Protein AF-A0A2E7EZ51-F1 (afdb_monomer_lite)

Secondary structure (DSSP, 8-state):
-PPPHHHHHHHHHHHTTTS-----GGGHHHHHHHHHS--HHHHHHHHHHHHHHHHHHHGGG---HHHHHHHHHHT-TT-

Foldseek 3Di:
DQDFLVVLVVLLVVLVVVPNQDPCVVLVVLVVVCVVVVDRSSSSVSSLVSLVSSCVVPVVPDPDPSNCVSCVVSVNNDD

pLDDT: mean 87.64, std 11.09, range [44.0, 96.94]

Structure (mmCIF, N/CA/C/O backbone):
data_AF-A0A2E7EZ51-F1
#
_entry.id   AF-A0A2E7EZ51-F1
#
loop_
_atom_site.group_PDB
_atom_site.id
_atom_site.type_symbol
_atom_site.label_atom_id
_atom_site.label_alt_id
_atom_site.label_comp_id
_atom_site.label_asym_id
_atom_site.label_entity_id
_atom_site.label_seq_id
_atom_site.pdbx_PDB_ins_code
_atom_site.Cartn_x
_atom_site.Cartn_y
_atom_site.Cartn_z
_atom_site.occupancy
_atom_site.B_iso_or_equiv
_atom_site.auth_seq_id
_atom_site.auth_comp_id
_atom_site.auth_asym_id
_atom_site.auth_atom_id
_atom_site.pdbx_PDB_model_num
ATOM 1 N N . MET A 1 1 ? -13.279 -9.765 -1.563 1.00 44.00 1 MET A N 1
ATOM 2 C CA . MET A 1 1 ? -12.885 -9.974 -0.150 1.00 44.00 1 MET A CA 1
ATOM 3 C C . MET A 1 1 ? -12.487 -8.626 0.423 1.00 44.00 1 MET A C 1
ATOM 5 O O . MET A 1 1 ? -11.804 -7.894 -0.280 1.00 44.00 1 MET A O 1
ATOM 9 N N . ALA A 1 2 ? -12.921 -8.278 1.638 1.00 52.91 2 ALA A N 1
ATOM 10 C CA . ALA A 1 2 ? 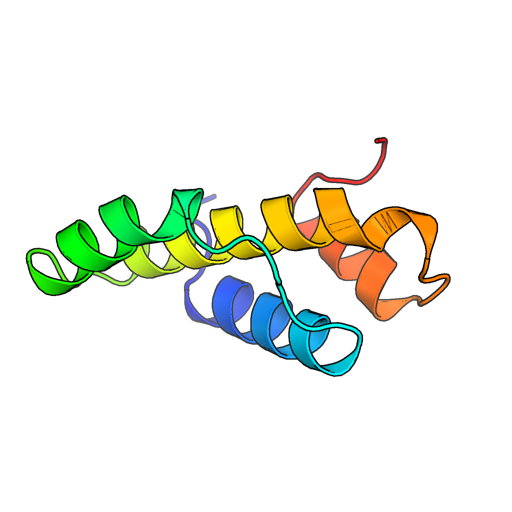-12.417 -7.080 2.312 1.00 52.91 2 ALA A CA 1
ATOM 11 C C . ALA A 1 2 ? -10.900 -7.224 2.517 1.00 52.91 2 ALA A C 1
ATOM 13 O O . ALA A 1 2 ? -10.436 -8.275 2.967 1.00 52.91 2 ALA A O 1
ATOM 14 N N . ARG A 1 3 ? -10.130 -6.209 2.121 1.00 72.19 3 ARG A N 1
ATOM 15 C CA . ARG A 1 3 ? -8.665 -6.241 2.178 1.00 72.19 3 ARG A CA 1
ATOM 16 C C . ARG A 1 3 ? -8.214 -6.055 3.630 1.00 72.19 3 ARG A C 1
ATOM 18 O O . ARG A 1 3 ? -8.817 -5.302 4.391 1.00 72.19 3 ARG A O 1
ATOM 25 N N . SER A 1 4 ? -7.189 -6.793 4.050 1.00 91.31 4 SER A N 1
ATOM 26 C CA . SER A 1 4 ? -6.690 -6.715 5.427 1.00 91.31 4 SER A CA 1
ATOM 27 C C . SER A 1 4 ? -5.695 -5.570 5.559 1.00 91.31 4 SER A C 1
ATOM 29 O O . SER A 1 4 ? -4.656 -5.606 4.906 1.00 91.31 4 SER A O 1
ATOM 31 N N . TYR A 1 5 ? -5.951 -4.633 6.478 1.00 92.06 5 TYR A N 1
ATOM 32 C CA . TYR A 1 5 ? -5.010 -3.566 6.853 1.00 92.06 5 TYR A CA 1
ATOM 33 C C . TYR A 1 5 ? -3.570 -4.067 7.017 1.00 92.06 5 TYR A C 1
ATOM 35 O O . TYR A 1 5 ? -2.641 -3.472 6.485 1.00 92.06 5 TYR A O 1
ATOM 43 N N . ALA A 1 6 ? -3.383 -5.187 7.723 1.00 94.81 6 ALA A N 1
ATOM 44 C CA . ALA A 1 6 ? -2.052 -5.725 7.996 1.00 94.81 6 ALA A CA 1
ATOM 45 C C . ALA A 1 6 ? -1.317 -6.156 6.716 1.00 94.81 6 ALA A C 1
ATOM 47 O O . ALA A 1 6 ? -0.096 -6.057 6.652 1.00 94.81 6 ALA A O 1
ATOM 48 N N . LYS A 1 7 ? -2.055 -6.624 5.701 1.00 94.88 7 LYS A N 1
ATOM 49 C CA . LYS A 1 7 ? -1.491 -6.971 4.3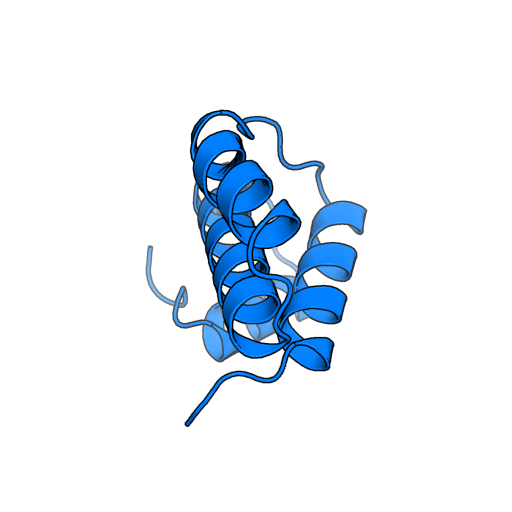95 1.00 94.88 7 LYS A CA 1
ATOM 50 C C . LYS A 1 7 ? -1.140 -5.705 3.613 1.00 94.88 7 LYS A C 1
ATOM 52 O O . LYS A 1 7 ? 0.017 -5.564 3.244 1.00 94.88 7 LYS A O 1
ATOM 57 N N . CYS A 1 8 ? -2.093 -4.787 3.437 1.00 94.50 8 CYS A N 1
ATOM 58 C CA . CYS A 1 8 ? -1.885 -3.551 2.672 1.00 94.50 8 CYS A CA 1
ATOM 59 C C . CYS A 1 8 ? -0.722 -2.730 3.243 1.00 94.50 8 CYS A C 1
ATOM 61 O O . CYS A 1 8 ? 0.148 -2.295 2.501 1.00 94.50 8 CYS A O 1
ATOM 63 N N . ARG A 1 9 ? -0.647 -2.606 4.573 1.00 95.69 9 ARG A N 1
ATOM 64 C CA . ARG A 1 9 ? 0.463 -1.932 5.247 1.00 95.69 9 ARG A CA 1
ATOM 65 C C . ARG A 1 9 ? 1.810 -2.591 4.960 1.00 95.69 9 ARG A C 1
ATOM 67 O O . ARG A 1 9 ? 2.727 -1.904 4.540 1.00 95.69 9 ARG A O 1
ATOM 74 N N . ARG A 1 10 ? 1.934 -3.902 5.204 1.00 96.94 10 ARG A N 1
ATOM 75 C CA . ARG A 1 10 ? 3.200 -4.625 5.004 1.00 96.94 10 ARG A CA 1
ATOM 76 C C . ARG A 1 10 ? 3.664 -4.519 3.556 1.00 96.94 10 ARG A C 1
ATOM 78 O O . ARG A 1 10 ? 4.854 -4.367 3.307 1.00 96.94 10 ARG A O 1
ATOM 85 N N . ASP A 1 11 ? 2.737 -4.658 2.617 1.00 96.44 11 ASP A N 1
ATOM 86 C CA . ASP A 1 11 ? 3.070 -4.660 1.201 1.00 96.44 11 ASP A CA 1
ATOM 87 C C . ASP A 1 11 ? 3.492 -3.253 0.748 1.00 96.44 11 ASP A C 1
ATOM 89 O O . ASP A 1 11 ? 4.529 -3.139 0.106 1.00 96.44 11 ASP A O 1
ATOM 93 N N . PHE A 1 12 ? 2.815 -2.186 1.194 1.00 95.56 12 PHE A N 1
ATOM 94 C CA . PHE A 1 12 ? 3.279 -0.810 0.972 1.00 95.56 12 PHE A CA 1
ATOM 95 C C . PHE A 1 12 ? 4.643 -0.531 1.622 1.00 95.56 12 PHE A C 1
ATOM 97 O O . PHE A 1 12 ? 5.559 -0.095 0.940 1.00 95.56 12 PHE A O 1
ATOM 104 N N . GLU A 1 13 ? 4.827 -0.864 2.906 1.00 96.00 13 GLU A N 1
ATOM 105 C CA . GLU A 1 13 ? 6.122 -0.713 3.596 1.00 96.00 13 GLU A CA 1
ATOM 106 C C . GLU A 1 13 ? 7.242 -1.496 2.892 1.00 96.00 13 GLU A C 1
ATOM 108 O O . GLU A 1 13 ? 8.396 -1.091 2.943 1.00 96.00 13 GLU A O 1
ATOM 113 N N . THR A 1 14 ? 6.917 -2.611 2.227 1.00 95.94 14 THR A N 1
ATOM 114 C CA . THR A 1 14 ? 7.876 -3.367 1.412 1.00 95.94 14 THR A CA 1
ATOM 115 C C . THR A 1 14 ? 8.245 -2.606 0.140 1.00 95.94 14 THR A C 1
ATOM 117 O O . THR A 1 14 ? 9.425 -2.564 -0.198 1.00 95.94 14 THR A O 1
ATOM 120 N N . LEU A 1 15 ? 7.274 -2.007 -0.557 1.00 94.56 15 LEU A N 1
ATOM 121 C CA . LEU A 1 15 ? 7.519 -1.184 -1.748 1.00 94.56 15 LEU A CA 1
ATOM 122 C C . LEU A 1 15 ? 8.392 0.036 -1.426 1.00 94.56 15 LEU A C 1
ATOM 124 O O . LEU A 1 15 ? 9.372 0.273 -2.126 1.00 94.56 15 LEU A O 1
ATOM 128 N N . GLU A 1 16 ? 8.137 0.696 -0.295 1.00 93.44 16 GLU A N 1
ATOM 129 C CA . GLU A 1 16 ? 8.927 1.835 0.203 1.00 93.44 16 GLU A CA 1
ATOM 130 C C . GLU A 1 16 ? 10.400 1.486 0.492 1.00 93.44 16 GLU A C 1
ATOM 132 O O . GLU A 1 16 ? 11.250 2.366 0.567 1.00 93.44 16 GLU A O 1
ATOM 137 N N . THR A 1 17 ? 10.756 0.199 0.627 1.00 94.81 17 THR A N 1
ATOM 138 C CA . THR A 1 17 ? 12.176 -0.201 0.721 1.00 94.81 17 THR A CA 1
ATOM 139 C C . THR A 1 17 ? 12.912 -0.180 -0.621 1.00 94.81 17 THR A C 1
ATOM 141 O O . THR A 1 17 ? 14.142 -0.249 -0.637 1.00 94.81 17 THR A O 1
ATOM 144 N N . PHE A 1 18 ? 12.177 -0.130 -1.736 1.00 92.44 18 PHE A N 1
ATOM 145 C CA . PHE A 1 18 ? 12.724 -0.110 -3.093 1.00 92.44 18 PHE A CA 1
ATOM 146 C C . PHE A 1 18 ? 12.787 1.305 -3.667 1.00 92.44 18 PHE A C 1
ATOM 148 O O . PHE A 1 18 ? 13.813 1.670 -4.238 1.00 92.44 18 PHE A O 1
ATOM 155 N N . ALA A 1 19 ? 11.714 2.075 -3.503 1.00 92.25 19 ALA A N 1
ATOM 156 C CA . ALA A 1 19 ? 11.616 3.478 -3.888 1.00 92.25 19 ALA A CA 1
ATOM 157 C C . ALA A 1 19 ? 10.601 4.169 -2.974 1.00 92.25 19 ALA A C 1
ATOM 159 O O . ALA A 1 19 ? 9.605 3.542 -2.612 1.00 92.25 19 ALA A O 1
ATOM 160 N N . GLU A 1 20 ? 10.858 5.421 -2.609 1.00 90.44 20 GLU A N 1
ATOM 161 C CA . GLU A 1 20 ? 9.891 6.235 -1.868 1.00 90.44 20 GLU A CA 1
ATOM 162 C C . GLU A 1 20 ? 8.771 6.695 -2.810 1.00 90.44 20 GLU A C 1
ATOM 164 O O . GLU A 1 20 ? 9.003 6.974 -3.988 1.00 90.44 20 GLU A O 1
ATOM 169 N N . LEU A 1 21 ? 7.546 6.751 -2.292 1.00 87.50 21 LEU A N 1
ATOM 170 C CA . LEU A 1 21 ? 6.429 7.393 -2.970 1.00 87.50 21 LEU A CA 1
ATOM 171 C C . LEU A 1 21 ? 6.600 8.918 -2.923 1.00 87.50 21 LEU A C 1
ATOM 173 O O . LEU A 1 21 ? 6.507 9.519 -1.847 1.00 87.50 21 LEU A O 1
ATOM 177 N N . ASP A 1 22 ? 6.782 9.539 -4.087 1.00 80.38 22 ASP A N 1
ATOM 178 C CA . ASP A 1 22 ? 7.075 10.971 -4.179 1.00 80.38 22 ASP A CA 1
ATOM 179 C C . ASP A 1 22 ? 5.793 11.821 -4.281 1.00 80.38 22 ASP A C 1
ATOM 181 O O . ASP A 1 22 ? 5.720 12.903 -3.682 1.00 80.38 22 ASP A O 1
ATOM 185 N N . ASP A 1 23 ? 4.747 11.352 -4.979 1.00 74.31 23 ASP A N 1
ATOM 186 C CA . ASP A 1 23 ? 3.482 12.087 -5.116 1.00 74.31 23 ASP A CA 1
ATOM 187 C C . ASP A 1 23 ? 2.429 11.665 -4.076 1.00 74.31 23 ASP A C 1
ATOM 189 O O . ASP A 1 23 ? 1.554 10.814 -4.280 1.00 74.31 23 ASP A O 1
ATOM 193 N N . ALA A 1 24 ? 2.497 12.326 -2.919 1.00 70.62 24 ALA A N 1
ATOM 194 C CA . ALA A 1 24 ? 1.542 12.150 -1.829 1.00 70.62 24 ALA A CA 1
ATOM 195 C C . ALA A 1 24 ? 0.357 13.138 -1.860 1.00 70.62 24 ALA A C 1
ATOM 197 O O . ALA A 1 24 ? -0.508 13.070 -0.979 1.00 70.62 24 ALA A O 1
ATOM 198 N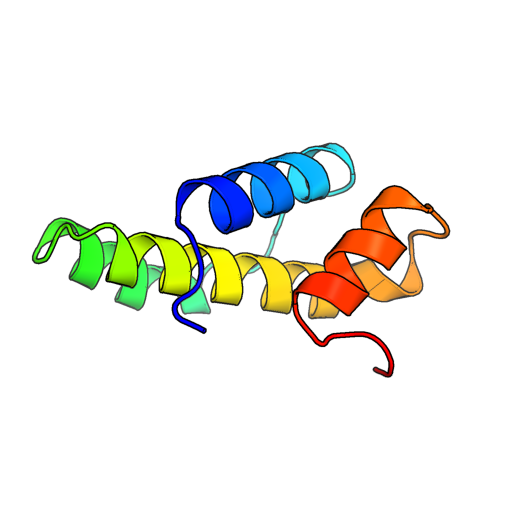 N . VAL A 1 25 ? 0.274 14.056 -2.836 1.00 79.56 25 VAL A N 1
ATOM 199 C CA . VAL A 1 25 ? -0.758 15.116 -2.837 1.00 79.56 25 VAL A CA 1
ATOM 200 C C . VAL A 1 25 ? -2.162 14.516 -2.932 1.00 79.56 25 VAL A C 1
ATOM 202 O O . VAL A 1 25 ? -3.086 14.969 -2.254 1.00 79.56 25 VAL A O 1
ATOM 205 N N . GLU A 1 26 ? -2.326 13.440 -3.703 1.00 74.44 26 GLU A N 1
ATOM 206 C CA . GLU A 1 26 ? -3.609 12.740 -3.833 1.00 74.44 26 GLU A CA 1
ATOM 207 C C . GLU A 1 26 ? -4.064 12.032 -2.541 1.00 74.44 26 GLU A C 1
ATOM 209 O O . GLU A 1 26 ? -5.253 11.757 -2.361 1.00 74.44 26 GLU A O 1
ATOM 214 N N . ILE A 1 27 ? -3.140 11.754 -1.619 1.00 87.06 27 ILE A N 1
ATOM 215 C CA . ILE A 1 27 ? -3.365 10.937 -0.415 1.00 87.06 27 ILE A CA 1
ATOM 216 C C . ILE A 1 27 ? -3.771 11.805 0.788 1.00 87.06 27 ILE A C 1
ATOM 218 O O . ILE A 1 27 ? -4.409 11.322 1.730 1.00 87.06 27 ILE A O 1
ATOM 222 N N . ASP A 1 28 ? -3.476 13.104 0.754 1.00 88.00 28 ASP A N 1
ATOM 223 C CA . ASP A 1 28 ? -3.606 14.003 1.907 1.00 88.00 28 ASP A CA 1
ATOM 224 C C . ASP A 1 28 ? -5.063 14.195 2.375 1.00 88.00 28 ASP A C 1
ATOM 226 O O . ASP A 1 28 ? -5.358 14.247 3.577 1.00 88.00 28 ASP A O 1
ATOM 230 N N . SER A 1 29 ? -6.011 14.202 1.432 1.00 85.50 29 SER A N 1
ATOM 231 C CA . SER A 1 29 ? -7.448 14.261 1.740 1.00 85.50 29 SER A CA 1
ATOM 232 C C . SER A 1 29 ? -7.944 12.991 2.446 1.00 85.50 29 SER A C 1
ATOM 234 O O . SER A 1 29 ? -8.658 13.069 3.449 1.00 85.50 29 SER A O 1
ATOM 236 N N . MET A 1 30 ? -7.505 11.814 1.986 1.00 87.50 30 MET A N 1
ATOM 237 C CA . MET A 1 30 ? -7.840 10.527 2.599 1.00 87.50 30 MET A CA 1
ATOM 238 C C . MET A 1 30 ? -7.184 10.376 3.972 1.00 87.50 30 MET A C 1
ATOM 240 O O . MET A 1 30 ? -7.795 9.844 4.900 1.00 87.50 30 MET A O 1
ATOM 244 N N . ARG A 1 31 ? -5.956 10.882 4.126 1.00 88.94 31 ARG A N 1
ATOM 245 C CA . ARG A 1 31 ? -5.246 10.916 5.403 1.00 88.94 31 ARG A CA 1
ATOM 246 C C . ARG A 1 31 ? -5.999 11.764 6.424 1.00 88.94 31 ARG A C 1
ATOM 248 O O . ARG A 1 31 ? -6.223 11.295 7.536 1.00 88.94 31 ARG A O 1
ATOM 255 N N . THR A 1 32 ? -6.420 12.971 6.043 1.00 91.81 32 THR A N 1
ATOM 256 C CA . THR A 1 32 ? -7.229 13.856 6.897 1.00 91.81 32 THR A CA 1
ATOM 257 C C . THR A 1 32 ? -8.522 13.168 7.324 1.00 91.81 32 THR A C 1
ATOM 259 O O . THR A 1 32 ? -8.808 13.071 8.516 1.00 91.81 32 THR A O 1
ATOM 262 N N . TRP A 1 33 ? -9.249 12.586 6.367 1.00 91.00 33 TRP A N 1
ATOM 263 C CA . TRP A 1 33 ? -10.481 11.855 6.655 1.00 91.00 33 TRP A CA 1
ATOM 264 C C . TRP A 1 33 ? -10.254 10.672 7.611 1.00 91.00 33 TRP A C 1
ATOM 266 O O . TRP A 1 33 ? -11.058 10.442 8.516 1.00 91.00 33 TRP A O 1
ATOM 276 N N . LEU A 1 34 ? -9.146 9.937 7.455 1.00 93.38 34 LEU A N 1
ATOM 277 C CA . LEU A 1 34 ? -8.785 8.814 8.324 1.00 93.38 34 LEU A CA 1
ATOM 278 C C . LEU A 1 34 ? -8.459 9.262 9.756 1.00 93.38 34 LEU A C 1
ATOM 280 O O . LEU A 1 34 ? -8.770 8.527 10.693 1.00 93.38 34 LEU A O 1
ATOM 284 N N . MET A 1 35 ? -7.854 10.441 9.944 1.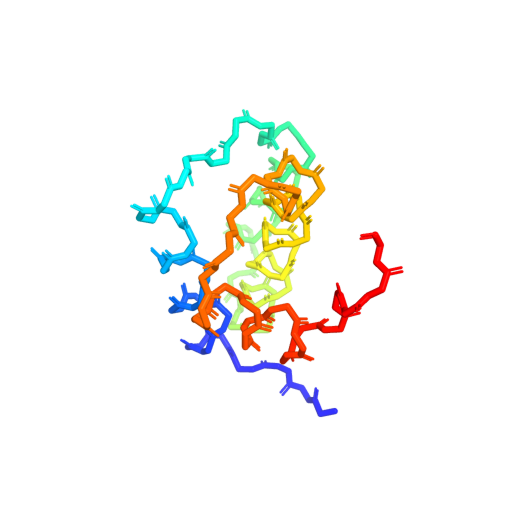00 92.75 35 MET A N 1
ATOM 285 C CA . MET A 1 35 ? -7.623 10.998 11.285 1.00 92.75 35 MET A CA 1
ATOM 286 C C . MET A 1 35 ? -8.943 11.277 12.012 1.00 92.75 35 MET A C 1
ATOM 288 O O . MET A 1 35 ? -9.037 11.057 13.217 1.00 92.75 35 MET A O 1
ATOM 292 N N . GLU A 1 36 ? -9.966 11.714 11.279 1.00 93.50 36 GLU A N 1
ATOM 293 C CA . GLU A 1 36 ? -11.310 11.958 11.812 1.00 93.50 36 GLU A CA 1
ATOM 294 C C . GLU A 1 36 ? -12.115 10.659 11.997 1.00 93.50 36 GLU A C 1
ATOM 296 O O . GLU A 1 36 ? -12.941 10.563 12.904 1.00 93.50 36 GLU A O 1
ATOM 301 N N . ASN A 1 37 ? -11.858 9.638 11.168 1.00 92.44 37 ASN A N 1
ATOM 302 C CA . ASN A 1 37 ? -12.621 8.387 11.110 1.00 92.44 37 ASN A CA 1
ATOM 303 C C . ASN A 1 37 ? -11.703 7.143 11.147 1.00 92.44 37 ASN A C 1
ATOM 305 O O . ASN A 1 37 ? -11.641 6.374 10.177 1.00 92.44 37 ASN A O 1
ATOM 309 N N . PRO A 1 38 ? -10.981 6.899 12.258 1.00 92.62 38 PRO A N 1
ATOM 310 C CA . PRO A 1 38 ? -9.911 5.908 12.302 1.00 92.62 38 PRO A CA 1
ATOM 311 C C . PRO A 1 38 ? -10.456 4.476 12.336 1.00 92.62 38 PRO A C 1
ATOM 313 O O . PRO A 1 38 ? -10.736 3.905 13.392 1.00 92.62 38 PRO A O 1
ATOM 316 N N . THR A 1 39 ? -10.560 3.850 11.164 1.00 94.88 39 THR A N 1
ATOM 317 C CA . THR A 1 39 ? -10.941 2.438 11.034 1.00 94.88 39 THR A CA 1
ATOM 318 C C . THR A 1 39 ? -9.884 1.642 10.279 1.00 94.88 39 THR A C 1
ATOM 320 O O . THR A 1 39 ? -9.201 2.153 9.393 1.00 94.88 39 THR A O 1
ATOM 323 N N . LYS A 1 40 ? -9.765 0.345 10.597 1.00 92.50 40 LYS A N 1
ATOM 324 C CA . LYS A 1 40 ? -8.864 -0.561 9.862 1.00 92.50 40 LYS A CA 1
ATOM 325 C C . LYS A 1 40 ? -9.245 -0.694 8.387 1.00 92.50 40 LYS A C 1
ATOM 327 O O . LYS A 1 40 ? -8.358 -0.894 7.571 1.00 92.50 40 LYS A O 1
ATOM 332 N N . ALA A 1 41 ? -10.535 -0.604 8.063 1.00 92.25 41 ALA A N 1
ATOM 333 C CA . ALA A 1 41 ? -11.009 -0.656 6.683 1.00 92.25 41 ALA A CA 1
ATOM 334 C C . ALA A 1 41 ? -10.509 0.562 5.896 1.00 92.25 41 ALA A C 1
ATOM 336 O O . ALA A 1 41 ? -9.799 0.396 4.915 1.00 92.25 41 ALA A O 1
ATOM 337 N N . ALA A 1 42 ? -10.746 1.769 6.410 1.00 91.56 42 ALA A N 1
ATOM 338 C CA . ALA A 1 42 ? -10.283 2.986 5.754 1.00 91.56 42 ALA A CA 1
ATOM 339 C C . ALA A 1 42 ? -8.755 3.095 5.675 1.00 91.56 42 ALA A C 1
ATOM 341 O O . ALA A 1 42 ? -8.211 3.559 4.679 1.00 91.56 42 ALA A O 1
ATOM 342 N N . ALA A 1 43 ? -8.042 2.628 6.703 1.00 93.19 43 ALA A N 1
ATOM 343 C CA . ALA A 1 43 ? -6.588 2.560 6.649 1.00 93.19 43 ALA A CA 1
ATOM 344 C C . ALA A 1 43 ? -6.093 1.555 5.592 1.00 93.19 43 ALA A C 1
ATOM 346 O O . ALA A 1 43 ? -5.069 1.795 4.962 1.00 93.19 43 ALA A O 1
ATOM 347 N N . ALA A 1 44 ? -6.802 0.439 5.383 1.00 94.00 44 ALA A N 1
ATOM 348 C CA . ALA A 1 44 ? -6.491 -0.488 4.296 1.00 94.00 44 ALA A CA 1
ATOM 349 C C . ALA A 1 44 ? -6.708 0.177 2.928 1.00 94.00 44 ALA A C 1
ATOM 351 O O . ALA A 1 44 ? -5.831 0.079 2.077 1.00 94.00 44 ALA A O 1
ATOM 352 N N . ASP A 1 45 ? -7.813 0.904 2.749 1.00 92.38 45 ASP A N 1
ATOM 353 C CA . ASP A 1 45 ? -8.112 1.630 1.507 1.00 92.38 45 ASP A CA 1
ATOM 354 C C . ASP A 1 45 ? -7.064 2.714 1.201 1.00 92.38 45 ASP A C 1
ATOM 356 O O . ASP A 1 45 ? -6.662 2.877 0.050 1.00 92.38 45 ASP A O 1
ATOM 360 N N . LEU A 1 46 ? -6.566 3.411 2.230 1.00 93.06 46 LEU A N 1
ATOM 361 C CA . LEU A 1 46 ? -5.465 4.368 2.095 1.00 93.06 46 LEU A CA 1
ATOM 362 C C . LEU A 1 46 ? -4.194 3.695 1.565 1.00 93.06 46 LEU A C 1
ATOM 364 O O . LEU A 1 46 ? -3.646 4.136 0.562 1.00 93.06 46 LEU A O 1
ATOM 368 N N . TYR A 1 47 ? -3.749 2.606 2.202 1.00 94.81 47 TYR A N 1
ATOM 369 C CA . TYR A 1 47 ? -2.550 1.888 1.761 1.00 94.81 47 TYR A CA 1
ATOM 370 C C . TYR A 1 47 ? -2.690 1.319 0.349 1.00 94.81 47 TYR A C 1
ATOM 372 O O . TYR A 1 47 ? -1.721 1.303 -0.396 1.00 94.81 47 TYR A O 1
ATOM 380 N N . GLU A 1 48 ? -3.880 0.875 -0.045 1.00 93.06 48 GLU A N 1
ATOM 381 C CA . GLU A 1 48 ? -4.141 0.441 -1.421 1.00 93.06 48 GLU A CA 1
ATOM 382 C C . GLU A 1 48 ? -3.956 1.566 -2.432 1.00 93.06 48 GLU A C 1
ATOM 384 O O . GLU A 1 48 ? -3.390 1.337 -3.500 1.00 93.06 48 GLU A O 1
ATOM 389 N N . ARG A 1 49 ? -4.399 2.781 -2.092 1.00 92.69 49 ARG A N 1
ATOM 390 C CA . ARG A 1 49 ? -4.159 3.952 -2.933 1.00 92.69 49 ARG A CA 1
ATOM 391 C C . ARG A 1 49 ? -2.664 4.245 -3.036 1.00 92.69 49 ARG A C 1
ATOM 393 O O . ARG A 1 49 ? -2.180 4.424 -4.146 1.00 92.69 49 ARG A O 1
ATOM 400 N N . CYS A 1 50 ? -1.933 4.197 -1.920 1.00 93.69 50 CYS A N 1
ATOM 401 C CA . CYS A 1 50 ? -0.480 4.378 -1.925 1.00 93.69 50 CYS A CA 1
ATOM 402 C C . CYS A 1 50 ? 0.239 3.327 -2.785 1.00 93.69 50 CYS A C 1
ATOM 404 O O . CYS A 1 50 ? 1.132 3.674 -3.544 1.00 93.69 50 CYS A O 1
ATOM 406 N N . ILE A 1 51 ? -0.163 2.053 -2.704 1.00 93.69 51 ILE A N 1
ATOM 407 C CA . ILE A 1 51 ? 0.402 0.972 -3.530 1.00 93.69 51 ILE A CA 1
ATOM 408 C C . ILE A 1 51 ? 0.151 1.238 -5.017 1.00 93.69 51 ILE A C 1
ATOM 410 O O . ILE A 1 51 ? 1.057 1.063 -5.825 1.00 93.69 51 ILE A O 1
ATOM 414 N N . GLY A 1 52 ? -1.061 1.666 -5.381 1.00 92.00 52 GLY A N 1
ATOM 415 C CA . GLY A 1 52 ? -1.380 2.024 -6.762 1.00 92.00 52 GLY A CA 1
ATOM 416 C C . GLY A 1 52 ? -0.530 3.181 -7.277 1.00 92.00 52 GLY A C 1
ATOM 417 O O . GLY A 1 52 ? 0.051 3.067 -8.352 1.00 92.00 52 GLY A O 1
ATOM 418 N N . ASN A 1 53 ? -0.395 4.251 -6.489 1.00 92.00 53 ASN A N 1
ATOM 419 C CA . ASN A 1 53 ? 0.448 5.390 -6.854 1.00 92.00 53 ASN A CA 1
ATOM 420 C C . ASN A 1 53 ? 1.921 4.973 -6.989 1.00 92.00 53 ASN A C 1
ATOM 422 O O . ASN A 1 53 ? 2.569 5.336 -7.964 1.00 92.00 53 ASN A O 1
ATOM 426 N N . TRP A 1 54 ? 2.419 4.123 -6.085 1.00 93.50 54 TRP A N 1
ATOM 427 C CA . TRP A 1 54 ? 3.782 3.600 -6.166 1.00 93.50 54 TRP A CA 1
ATOM 428 C C . TRP A 1 54 ? 4.012 2.833 -7.471 1.00 93.50 54 TRP A C 1
ATOM 430 O O . TRP A 1 54 ? 5.023 3.029 -8.134 1.00 93.50 54 TRP A O 1
ATOM 440 N N . PHE A 1 55 ? 3.073 1.976 -7.888 1.00 92.00 55 PHE A N 1
ATOM 441 C CA . PHE A 1 55 ? 3.201 1.273 -9.166 1.00 92.00 55 PHE A CA 1
ATOM 442 C C . PHE A 1 55 ? 3.096 2.215 -10.366 1.00 92.00 55 PHE A C 1
ATOM 444 O O . PHE A 1 55 ? 3.843 2.045 -11.325 1.00 92.00 55 PHE A O 1
ATOM 451 N N . TYR A 1 56 ? 2.233 3.225 -10.313 1.00 89.69 56 TYR A N 1
ATOM 452 C CA . TYR A 1 56 ? 2.158 4.228 -11.370 1.00 89.69 56 TYR A CA 1
ATOM 453 C C . TYR A 1 56 ? 3.495 4.969 -11.566 1.00 89.69 56 TYR A C 1
ATOM 455 O O . TYR A 1 56 ? 3.897 5.213 -12.702 1.00 89.69 56 TYR A O 1
ATOM 463 N N . GLU A 1 57 ? 4.204 5.276 -10.477 1.00 89.38 57 GLU A N 1
ATOM 464 C CA . GLU A 1 57 ? 5.515 5.937 -10.512 1.00 89.38 57 GLU A CA 1
ATOM 465 C C . GLU A 1 57 ? 6.657 4.979 -10.892 1.00 89.38 57 GLU A C 1
ATOM 467 O O . GLU A 1 57 ? 7.505 5.324 -11.712 1.00 89.38 57 GLU A O 1
ATOM 472 N N . HIS A 1 58 ? 6.663 3.760 -10.336 1.00 90.38 58 HIS A N 1
ATOM 473 C CA . HIS A 1 58 ? 7.869 2.924 -10.255 1.00 90.38 58 HIS A CA 1
ATOM 474 C C . HIS A 1 58 ? 7.769 1.552 -10.947 1.00 90.38 58 HIS A C 1
ATOM 476 O O . HIS A 1 58 ? 8.781 0.857 -11.070 1.00 90.38 58 HIS A O 1
ATOM 482 N N . HIS A 1 59 ? 6.592 1.096 -11.407 1.00 76.62 59 HIS A N 1
ATOM 483 C CA . HIS A 1 59 ? 6.389 -0.299 -11.863 1.00 76.62 59 HIS A CA 1
ATOM 484 C C . HIS A 1 59 ? 7.374 -0.743 -12.959 1.00 76.62 59 HIS A C 1
ATOM 486 O O . HIS A 1 59 ? 7.878 -1.868 -12.925 1.00 76.62 59 HIS A O 1
ATOM 492 N N . GLY A 1 60 ? 7.701 0.146 -13.902 1.00 75.94 60 GLY A N 1
ATOM 493 C CA . GLY A 1 60 ? 8.615 -0.146 -15.012 1.00 75.94 60 GLY A CA 1
ATOM 494 C C . GLY A 1 60 ? 10.084 -0.331 -14.608 1.00 75.94 60 GLY A C 1
ATOM 495 O O . GLY A 1 60 ? 10.882 -0.835 -15.403 1.00 75.94 60 GLY A O 1
ATOM 496 N N . GLU A 1 61 ? 10.451 0.049 -13.385 1.00 80.12 61 GLU A N 1
ATOM 497 C CA . GLU A 1 61 ? 11.844 0.163 -12.949 1.00 80.12 61 GLU A CA 1
ATOM 498 C C . GLU A 1 61 ? 12.353 -1.091 -12.222 1.00 80.12 61 GLU A C 1
ATOM 500 O O . GLU A 1 61 ? 13.555 -1.375 -12.212 1.00 80.12 61 GLU A O 1
ATOM 505 N N . PHE A 1 62 ? 11.450 -1.915 -11.675 1.00 79.44 62 PHE A N 1
ATOM 506 C CA . PHE A 1 62 ? 11.814 -3.005 -10.768 1.00 79.44 62 PHE A CA 1
ATOM 507 C C . PHE A 1 62 ? 11.461 -4.396 -11.309 1.00 79.44 62 PHE A C 1
ATOM 509 O O . PHE A 1 62 ? 10.333 -4.870 -11.219 1.00 79.44 62 PHE A O 1
ATOM 516 N N . LYS A 1 63 ? 12.475 -5.151 -11.751 1.00 80.56 63 LYS A N 1
ATOM 517 C CA . LYS A 1 63 ? 12.348 -6.595 -12.043 1.00 80.56 63 LYS A CA 1
ATOM 518 C C . LYS A 1 63 ? 12.569 -7.436 -10.782 1.00 80.56 63 LYS A C 1
ATOM 520 O O . LYS A 1 63 ? 13.534 -8.195 -10.695 1.00 80.56 63 LYS A O 1
ATOM 525 N N . ASN A 1 64 ? 11.690 -7.286 -9.788 1.00 89.56 64 ASN A N 1
ATOM 526 C CA . ASN A 1 64 ? 11.787 -7.976 -8.498 1.00 89.56 64 ASN A CA 1
ATOM 527 C C . ASN A 1 64 ? 10.590 -8.931 -8.266 1.00 89.56 64 ASN A C 1
ATOM 529 O O . ASN A 1 64 ? 9.442 -8.499 -8.362 1.00 89.56 64 ASN A O 1
ATOM 533 N N . PRO A 1 65 ? 10.808 -10.218 -7.912 1.00 92.81 65 PRO A N 1
ATOM 534 C CA . PRO A 1 65 ? 9.716 -11.168 -7.665 1.00 92.81 65 PRO A CA 1
ATOM 535 C C . PRO A 1 65 ? 8.728 -10.742 -6.571 1.00 92.81 65 PRO A C 1
ATOM 537 O O . PRO A 1 65 ? 7.542 -11.064 -6.663 1.00 92.81 65 PRO A O 1
ATOM 540 N N . THR A 1 66 ? 9.202 -10.035 -5.543 1.00 93.00 66 THR A N 1
ATOM 541 C CA . THR A 1 66 ? 8.370 -9.498 -4.460 1.00 93.00 66 THR A CA 1
ATOM 542 C C . THR A 1 66 ? 7.466 -8.387 -4.977 1.00 93.00 66 THR A C 1
ATOM 544 O O . THR A 1 66 ? 6.262 -8.447 -4.745 1.00 93.00 66 THR A O 1
ATOM 547 N N . VAL A 1 67 ? 8.020 -7.443 -5.744 1.00 93.19 67 VAL A N 1
ATOM 548 C CA . VAL A 1 67 ? 7.261 -6.358 -6.391 1.00 93.19 67 VAL A CA 1
ATOM 549 C C . VAL A 1 67 ? 6.199 -6.946 -7.323 1.00 93.19 67 VAL A C 1
ATOM 551 O O . VAL A 1 67 ? 5.018 -6.647 -7.169 1.00 93.19 67 VAL A O 1
ATOM 554 N N . ASN A 1 68 ? 6.577 -7.906 -8.173 1.00 91.19 68 ASN A N 1
ATOM 555 C CA . ASN A 1 68 ? 5.638 -8.601 -9.057 1.00 91.19 68 ASN A CA 1
ATOM 556 C C . ASN A 1 68 ? 4.522 -9.292 -8.276 1.00 91.19 68 ASN A C 1
ATOM 558 O O . ASN A 1 68 ? 3.368 -9.235 -8.678 1.00 91.19 68 ASN A O 1
ATOM 562 N N . LYS A 1 69 ? 4.841 -9.958 -7.158 1.00 93.19 69 LYS A N 1
ATOM 563 C CA . LYS A 1 69 ? 3.830 -10.602 -6.312 1.00 93.19 69 LYS A CA 1
ATOM 564 C C . LYS A 1 69 ? 2.850 -9.579 -5.733 1.00 93.19 69 LYS A C 1
ATOM 566 O O . LYS A 1 69 ? 1.653 -9.853 -5.732 1.00 93.19 69 LYS A O 1
ATOM 571 N N . ILE A 1 70 ? 3.345 -8.445 -5.240 1.00 94.00 70 ILE A N 1
ATOM 572 C CA . ILE A 1 70 ? 2.502 -7.370 -4.707 1.00 94.00 70 ILE A CA 1
ATOM 573 C C . ILE A 1 70 ? 1.609 -6.812 -5.824 1.00 94.00 70 ILE A C 1
ATOM 575 O O . ILE A 1 70 ? 0.407 -6.692 -5.613 1.00 94.00 70 ILE A O 1
ATOM 579 N N . ALA A 1 71 ? 2.131 -6.614 -7.037 1.00 92.38 71 ALA A N 1
ATOM 580 C CA . ALA A 1 71 ? 1.325 -6.183 -8.179 1.00 92.38 71 ALA A CA 1
ATOM 581 C C . ALA A 1 71 ? 0.124 -7.121 -8.417 1.00 92.38 71 ALA A C 1
ATOM 583 O O . ALA A 1 71 ? -1.013 -6.660 -8.470 1.00 92.38 71 ALA A O 1
ATOM 584 N N . ARG A 1 72 ? 0.324 -8.449 -8.442 1.00 91.31 72 ARG A N 1
ATOM 585 C CA . ARG A 1 72 ? -0.791 -9.415 -8.636 1.00 91.31 72 ARG A CA 1
ATOM 586 C C . ARG A 1 72 ? -1.779 -9.426 -7.488 1.00 91.31 72 ARG A C 1
ATOM 588 O O . ARG A 1 72 ? -2.984 -9.450 -7.711 1.00 91.31 72 ARG A O 1
ATOM 595 N N . ASP A 1 73 ? -1.270 -9.425 -6.257 1.00 92.75 73 ASP A N 1
ATOM 596 C CA . ASP A 1 73 ? -2.104 -9.466 -5.057 1.00 92.75 73 ASP A CA 1
ATOM 597 C C . ASP A 1 73 ? -3.062 -8.258 -4.987 1.00 92.75 73 ASP A C 1
ATOM 599 O O . ASP A 1 73 ? -4.125 -8.361 -4.369 1.00 92.75 73 ASP A O 1
ATOM 603 N N . HIS A 1 74 ? -2.675 -7.134 -5.599 1.00 91.81 74 HIS A N 1
ATOM 604 C CA . HIS A 1 74 ? -3.417 -5.875 -5.599 1.00 9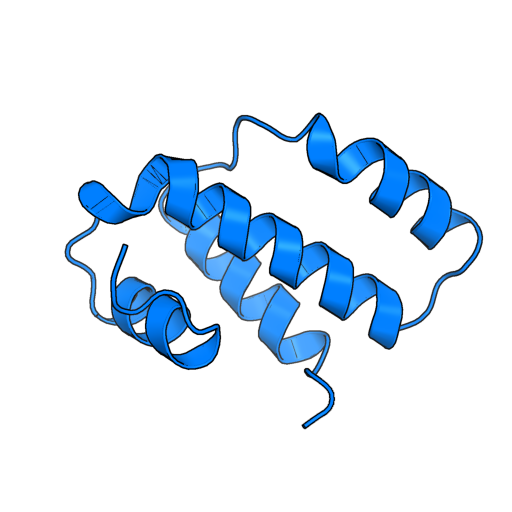1.81 74 HIS A CA 1
ATOM 605 C C . HIS A 1 74 ? -4.112 -5.549 -6.937 1.00 91.81 74 HIS A C 1
ATOM 607 O O . HIS A 1 74 ? -4.969 -4.667 -6.972 1.00 91.81 74 HIS A O 1
ATOM 613 N N . GLY A 1 75 ? -3.844 -6.317 -8.000 1.00 90.19 75 GLY A N 1
ATOM 614 C CA . GLY A 1 75 ? -4.529 -6.213 -9.294 1.00 90.19 75 GLY A CA 1
ATOM 615 C C . GLY A 1 75 ? -3.839 -5.337 -10.348 1.00 90.19 75 GLY A C 1
ATOM 616 O O . GLY A 1 75 ? -4.504 -4.922 -11.289 1.00 90.19 75 GLY A O 1
ATOM 617 N N . PHE A 1 76 ? -2.533 -5.094 -10.226 1.00 85.38 76 PHE A N 1
ATOM 618 C CA . PHE A 1 76 ? -1.722 -4.252 -11.120 1.00 85.38 76 PHE A CA 1
ATOM 619 C C . PHE A 1 76 ? -0.931 -5.049 -12.181 1.00 85.38 76 PHE A C 1
ATOM 621 O O . PHE A 1 76 ? 0.078 -4.586 -12.692 1.00 85.38 76 PHE A O 1
ATOM 628 N N . GLU A 1 77 ? -1.341 -6.279 -12.515 1.00 69.75 77 GLU A N 1
ATOM 629 C CA . GLU A 1 77 ? -0.542 -7.198 -13.352 1.00 69.75 77 GLU A CA 1
ATOM 630 C C . GLU A 1 77 ? -0.387 -6.823 -14.843 1.00 69.75 77 GLU A C 1
ATOM 632 O O . GLU A 1 77 ? 0.278 -7.568 -15.557 1.00 69.75 77 GLU A O 1
ATOM 637 N N . ASN A 1 78 ? -0.980 -5.730 -15.348 1.00 50.53 78 ASN A N 1
ATOM 638 C CA . ASN A 1 78 ? -1.010 -5.430 -16.793 1.00 50.53 78 ASN A CA 1
ATOM 639 C C . ASN A 1 78 ? -1.046 -3.926 -17.165 1.00 50.53 78 ASN A C 1
ATOM 641 O O . ASN A 1 78 ? -1.691 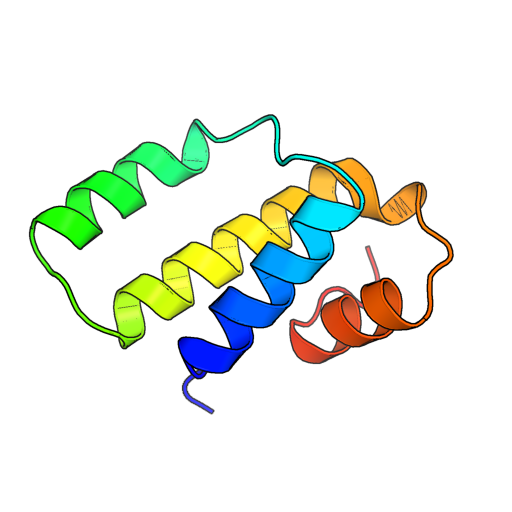-3.584 -18.158 1.00 50.53 78 ASN A O 1
ATOM 645 N N . GLU A 1 79 ? -0.390 -3.037 -16.413 1.00 46.31 79 GLU A N 1
ATOM 646 C CA . GLU A 1 79 ? -0.140 -1.649 -16.872 1.00 46.31 79 GLU A CA 1
ATOM 647 C C . GLU A 1 79 ? 1.277 -1.471 -17.431 1.00 46.31 79 GLU A C 1
ATOM 649 O O . GLU A 1 79 ? 2.245 -1.936 -16.778 1.00 46.31 79 GLU A O 1
#

Radius of gyration: 12.4 Å; chains: 1; bounding box: 26×26×29 Å

Sequence (79 aa):
MARSYAKCRRDFETLETFAELDDAVEIDSMRTWLMENPTKAAAADLYERCIGNWFYEHHGEFKNPTVNKIARDHGFENE